Protein AF-A0A2N9VQR9-F1 (afdb_monomer)

Nearest PDB structures (foldseek):
  8da8-assembly1_A  TM=3.404E-01  e=5.379E+00  Staphylococcus aureus

Solvent-accessible surface area (backbone atoms only — not comparable to full-atom values): 4552 Å² total; per-residue (Å²): 133,86,79,73,74,76,69,47,75,40,54,52,41,33,52,48,37,58,74,78,43,74,77,65,86,51,77,73,71,45,50,70,57,38,45,74,77,38,76,81,62,52,71,67,48,56,52,50,23,52,51,51,44,48,54,66,72,47,58,77,76,90,74,70,72,80,81,75,72,88,124

Organism: NCBI:txid1867719

Secondary structure (DSSP, 8-state):
--------HHHHHHHHHHHH-TT--SGGGGHHHHHHH-TT--HHHHHHHHHHHHHHHS-------------

Radius of gyration: 16.76 Å; Cα contacts (8 Å, |Δi|>4): 43; chains: 1; bounding box: 21×36×59 Å

Mean predicted aligned error: 10.03 Å

Sequence (71 aa):
MNTISTYSRVDRLVALIVAEKPRAARLVDLVELAARIDPAMPMVELRKAWTLFNNYHRQPRLGRAPEKSKF

Foldseek 3Di:
DPPPVVQPLLNQLLVCCVVPPLPDPDLVVSLVVSCVSPVPDDVVSSVVSVVVSCCVSPDPPPPDPPPPPDD

pLDDT: mean 77.29, std 17.3, range [35.31, 91.94]

Structure (mmCIF, N/CA/C/O backbone):
data_AF-A0A2N9VQR9-F1
#
_entry.id   AF-A0A2N9VQR9-F1
#
loop_
_atom_site.group_PDB
_atom_site.id
_atom_site.type_symbol
_atom_site.label_atom_id
_atom_site.label_alt_id
_atom_site.label_comp_id
_atom_site.label_asym_id
_atom_site.label_entity_id
_atom_site.label_seq_id
_atom_site.pdbx_PDB_ins_code
_atom_site.Cartn_x
_atom_site.Cartn_y
_atom_site.Cartn_z
_atom_site.occupancy
_atom_site.B_iso_or_equiv
_atom_site.auth_seq_id
_atom_site.auth_comp_id
_atom_site.auth_asym_id
_atom_site.auth_atom_id
_atom_site.pdbx_PDB_model_num
ATOM 1 N N . MET A 1 1 ? 9.603 27.948 -8.904 1.00 36.56 1 MET A N 1
ATOM 2 C CA . MET A 1 1 ? 10.015 26.528 -8.887 1.00 36.56 1 MET A CA 1
ATOM 3 C C . MET A 1 1 ? 8.866 25.722 -8.299 1.00 36.56 1 MET A C 1
ATOM 5 O O . MET A 1 1 ? 8.717 25.705 -7.088 1.00 36.56 1 MET A O 1
ATOM 9 N N . ASN A 1 2 ? 8.001 25.145 -9.139 1.00 35.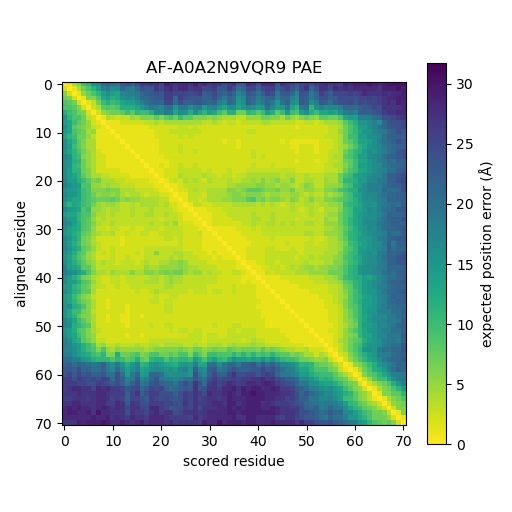31 2 ASN A N 1
ATOM 10 C CA . ASN A 1 2 ? 6.947 24.252 -8.656 1.00 35.31 2 ASN A CA 1
ATOM 11 C C . ASN A 1 2 ? 7.608 22.935 -8.250 1.00 35.31 2 ASN A C 1
ATOM 13 O O . ASN A 1 2 ? 8.010 22.155 -9.110 1.00 35.31 2 ASN A O 1
ATOM 17 N N . THR A 1 3 ? 7.748 22.699 -6.948 1.00 44.94 3 THR A N 1
ATOM 18 C CA . THR A 1 3 ? 8.057 21.378 -6.403 1.00 44.94 3 THR A CA 1
ATOM 19 C C . THR A 1 3 ? 6.845 20.492 -6.649 1.00 44.94 3 THR A C 1
ATOM 21 O O . THR A 1 3 ? 5.997 20.317 -5.776 1.00 44.94 3 THR A O 1
ATOM 24 N N . ILE A 1 4 ? 6.729 19.962 -7.867 1.00 45.81 4 ILE A N 1
ATOM 25 C CA . ILE A 1 4 ? 5.923 18.773 -8.111 1.00 45.81 4 ILE A CA 1
ATOM 26 C C . ILE A 1 4 ? 6.612 17.705 -7.272 1.00 45.81 4 ILE A C 1
ATOM 28 O O . ILE A 1 4 ? 7.616 17.133 -7.685 1.00 45.81 4 ILE A O 1
ATOM 32 N N . SER A 1 5 ? 6.151 17.541 -6.032 1.00 47.16 5 SER A N 1
ATOM 33 C CA . SER A 1 5 ? 6.534 16.421 -5.193 1.00 47.16 5 SER A CA 1
ATOM 34 C C . SER A 1 5 ? 6.092 15.196 -5.972 1.00 47.16 5 SER A C 1
ATOM 36 O O . SER A 1 5 ? 4.899 14.897 -6.055 1.00 47.16 5 SER A O 1
ATOM 38 N N . THR A 1 6 ? 7.025 14.579 -6.693 1.00 56.22 6 THR A N 1
ATOM 39 C CA . THR A 1 6 ? 6.769 13.380 -7.475 1.00 56.22 6 THR A CA 1
ATOM 40 C C . THR A 1 6 ? 6.470 12.297 -6.455 1.00 56.22 6 THR A C 1
ATOM 42 O O . THR A 1 6 ? 7.382 11.636 -5.970 1.00 56.22 6 THR A O 1
ATOM 45 N N . TYR A 1 7 ? 5.201 12.187 -6.049 1.00 65.25 7 TYR A N 1
ATOM 46 C CA . TYR A 1 7 ? 4.780 11.202 -5.063 1.00 65.25 7 TYR A CA 1
ATOM 47 C C . TYR A 1 7 ? 5.320 9.848 -5.494 1.00 65.25 7 TYR A C 1
ATOM 49 O O . TYR A 1 7 ? 5.070 9.421 -6.631 1.00 65.25 7 TYR A O 1
ATOM 57 N N . SER A 1 8 ? 6.082 9.218 -4.599 1.00 85.50 8 SER A N 1
ATOM 58 C CA . SER A 1 8 ? 6.661 7.905 -4.835 1.00 85.50 8 SER A CA 1
ATOM 59 C C . SER A 1 8 ? 5.549 6.937 -5.233 1.00 85.50 8 SER A C 1
ATOM 61 O O . SER A 1 8 ? 4.414 7.060 -4.764 1.00 85.50 8 SER A O 1
ATOM 63 N N . ARG A 1 9 ? 5.852 5.945 -6.079 1.00 87.88 9 ARG A N 1
ATOM 64 C CA . ARG A 1 9 ? 4.884 4.891 -6.441 1.00 87.88 9 ARG A CA 1
ATOM 65 C C . ARG A 1 9 ? 4.276 4.238 -5.189 1.00 87.88 9 ARG A C 1
ATOM 67 O O . ARG A 1 9 ? 3.090 3.927 -5.172 1.00 87.88 9 ARG A O 1
ATOM 74 N N . VAL A 1 10 ? 5.064 4.138 -4.115 1.00 90.44 10 VAL A N 1
ATOM 75 C CA . VAL A 1 10 ? 4.631 3.683 -2.785 1.00 90.44 10 VAL A CA 1
ATOM 76 C C . VAL A 1 10 ? 3.573 4.606 -2.173 1.00 90.44 10 VAL A C 1
ATOM 78 O O . VAL A 1 10 ? 2.548 4.116 -1.713 1.00 90.44 10 VAL A O 1
ATOM 81 N N . ASP A 1 11 ? 3.781 5.924 -2.190 1.00 89.31 11 ASP A N 1
ATOM 82 C CA . ASP A 1 11 ? 2.845 6.890 -1.596 1.00 89.31 11 ASP A CA 1
ATOM 83 C C . ASP A 1 11 ? 1.522 6.924 -2.364 1.00 89.31 11 ASP A C 1
ATOM 85 O O . ASP A 1 11 ? 0.447 6.963 -1.767 1.00 89.31 11 ASP A O 1
ATOM 89 N N . ARG A 1 12 ? 1.597 6.832 -3.699 1.00 89.88 12 ARG A N 1
ATOM 90 C CA . ARG A 1 12 ? 0.411 6.705 -4.558 1.00 89.88 12 ARG A CA 1
ATOM 91 C C . ARG A 1 12 ? -0.372 5.439 -4.231 1.00 89.88 12 ARG A C 1
ATOM 93 O O . ARG A 1 12 ? -1.595 5.491 -4.143 1.00 89.88 12 ARG A O 1
ATOM 100 N N . LEU A 1 13 ? 0.325 4.323 -4.009 1.00 91.88 13 LEU A N 1
ATOM 101 C CA . LEU A 1 13 ? -0.317 3.072 -3.629 1.00 91.88 13 LEU A CA 1
ATOM 102 C C . LEU A 1 13 ? -0.987 3.198 -2.259 1.00 91.88 13 LEU A C 1
ATOM 104 O O . LEU A 1 13 ? -2.149 2.839 -2.134 1.00 91.88 13 LEU A O 1
ATOM 108 N N . VAL A 1 14 ? -0.317 3.774 -1.257 1.00 90.38 14 VAL A N 1
ATOM 109 C CA . VAL A 1 14 ? -0.923 4.026 0.065 1.00 90.38 14 VAL A CA 1
ATOM 110 C C . VAL A 1 14 ? -2.194 4.870 -0.059 1.00 90.38 14 VAL A C 1
ATOM 112 O O . VAL A 1 14 ? -3.216 4.506 0.520 1.00 90.38 14 VAL A O 1
ATOM 115 N N . ALA A 1 15 ? -2.164 5.945 -0.850 1.00 89.56 15 ALA A N 1
ATOM 116 C CA . ALA A 1 15 ? -3.333 6.792 -1.076 1.00 89.56 15 ALA A CA 1
ATOM 117 C C . ALA A 1 15 ? -4.500 6.023 -1.722 1.00 89.56 15 ALA A C 1
ATOM 119 O O . ALA A 1 15 ? -5.635 6.143 -1.262 1.00 89.56 15 ALA A O 1
ATOM 120 N N . LEU A 1 16 ? -4.225 5.184 -2.729 1.00 90.38 16 LEU A N 1
ATOM 121 C CA . LEU A 1 16 ? -5.246 4.329 -3.349 1.00 90.38 16 LEU A CA 1
ATOM 122 C C . LEU A 1 16 ? -5.823 3.309 -2.368 1.00 90.38 16 LEU A C 1
ATOM 124 O O . LEU A 1 16 ? -7.028 3.079 -2.365 1.00 90.38 16 LEU A O 1
ATOM 128 N N . ILE A 1 17 ? -4.990 2.713 -1.514 1.00 90.44 17 ILE A N 1
ATOM 129 C CA . ILE A 1 17 ? -5.463 1.755 -0.510 1.00 90.44 17 ILE A CA 1
ATOM 130 C C . ILE A 1 17 ? -6.417 2.453 0.463 1.00 90.44 17 ILE A C 1
ATOM 132 O O . ILE A 1 17 ? -7.491 1.927 0.733 1.00 90.44 17 ILE A O 1
ATOM 136 N N . VAL A 1 18 ? -6.076 3.654 0.940 1.00 87.75 18 VAL A N 1
ATOM 137 C CA . VAL A 1 18 ? -6.944 4.436 1.837 1.00 87.75 18 VAL A CA 1
ATOM 138 C C . VAL A 1 18 ? -8.257 4.835 1.153 1.00 87.75 18 VAL A C 1
ATOM 140 O O . VAL A 1 18 ? -9.309 4.778 1.785 1.00 87.75 18 VAL A O 1
ATOM 143 N N . ALA A 1 19 ? -8.215 5.213 -0.127 1.00 88.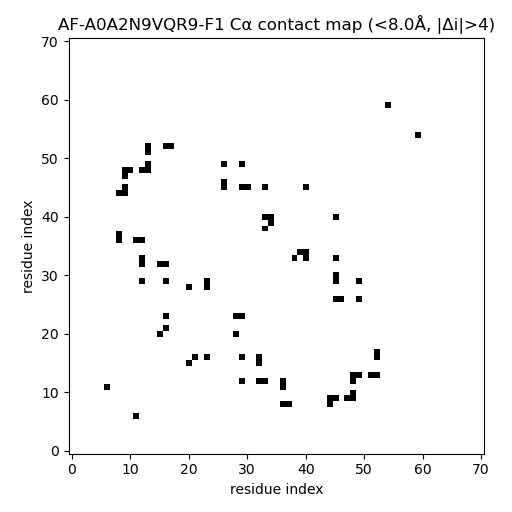25 19 ALA A N 1
ATOM 144 C CA . ALA A 1 19 ? -9.394 5.664 -0.862 1.00 88.25 19 ALA A CA 1
ATOM 145 C C . ALA A 1 19 ? -10.338 4.517 -1.263 1.00 88.25 19 ALA A C 1
ATOM 147 O O . ALA A 1 19 ? -11.550 4.635 -1.105 1.00 88.25 19 ALA A O 1
ATOM 148 N N . GLU A 1 20 ? -9.798 3.410 -1.781 1.00 90.12 20 GLU A N 1
ATOM 149 C CA . GLU A 1 20 ? -10.595 2.342 -2.402 1.00 90.12 20 GLU A CA 1
ATOM 150 C C . GLU A 1 20 ? -10.757 1.101 -1.520 1.00 90.12 20 GLU A C 1
ATOM 152 O O . GLU A 1 20 ? -11.798 0.444 -1.552 1.00 90.12 20 GLU A O 1
ATOM 157 N N . LYS A 1 21 ? -9.739 0.750 -0.727 1.00 86.12 21 LYS A N 1
ATOM 158 C CA . LYS A 1 21 ? -9.742 -0.452 0.123 1.00 86.12 21 LYS A CA 1
ATOM 159 C C . LYS A 1 21 ? -9.296 -0.136 1.565 1.00 86.12 21 LYS A C 1
ATOM 161 O O . LYS A 1 21 ? -8.393 -0.799 2.078 1.00 86.12 21 LYS A O 1
ATOM 166 N N . PRO A 1 22 ? -9.959 0.790 2.291 1.00 83.81 22 PRO A N 1
ATOM 167 C CA . PRO A 1 22 ? -9.559 1.195 3.650 1.00 83.81 22 PRO A CA 1
ATOM 168 C C . PRO A 1 22 ? -9.658 0.073 4.697 1.00 83.81 22 PRO A C 1
ATOM 170 O O . PRO A 1 22 ? -9.193 0.217 5.824 1.00 83.81 22 PRO A O 1
ATOM 173 N N . ARG A 1 23 ? -10.295 -1.051 4.351 1.00 84.62 23 ARG A N 1
ATOM 174 C CA . ARG A 1 23 ? -10.417 -2.252 5.191 1.00 84.62 23 ARG A CA 1
ATOM 175 C C . ARG A 1 23 ? -9.617 -3.437 4.646 1.00 84.62 23 ARG A C 1
ATOM 177 O O . ARG A 1 23 ? -9.914 -4.573 5.008 1.00 84.62 23 ARG A O 1
ATOM 184 N N . ALA A 1 24 ? -8.646 -3.190 3.761 1.00 84.31 24 ALA A N 1
ATOM 185 C CA . ALA A 1 24 ? -7.757 -4.229 3.253 1.00 84.31 24 ALA A CA 1
ATOM 186 C C . ALA A 1 24 ? -7.142 -5.008 4.424 1.00 84.31 24 ALA A C 1
ATOM 188 O O . ALA A 1 24 ? -6.567 -4.418 5.341 1.00 84.31 24 ALA A O 1
ATOM 189 N N . ALA A 1 25 ? -7.291 -6.332 4.402 1.00 82.12 25 ALA A N 1
ATOM 190 C CA . ALA A 1 25 ? -6.841 -7.214 5.479 1.00 82.12 25 ALA A CA 1
ATOM 191 C C . ALA A 1 25 ? -5.615 -8.035 5.067 1.00 82.12 25 ALA A C 1
ATOM 193 O O . ALA A 1 25 ? -4.910 -8.574 5.923 1.00 82.12 25 ALA A O 1
ATOM 194 N N . ARG A 1 26 ? -5.357 -8.149 3.758 1.00 86.31 26 ARG A N 1
ATOM 195 C CA . ARG A 1 26 ? -4.282 -8.967 3.200 1.00 86.31 26 ARG A CA 1
ATOM 196 C C . ARG A 1 26 ? -3.505 -8.189 2.143 1.00 86.31 26 ARG A C 1
ATOM 198 O O . ARG A 1 26 ? -4.054 -7.377 1.411 1.00 86.31 26 ARG A O 1
ATOM 205 N N . LEU A 1 27 ? -2.219 -8.517 2.003 1.00 83.50 27 LEU A N 1
ATOM 206 C CA . LEU A 1 27 ? -1.334 -7.909 1.000 1.00 83.50 27 LEU A CA 1
ATOM 207 C C . LEU A 1 27 ? -1.834 -8.127 -0.440 1.00 83.50 27 LEU A C 1
ATOM 209 O O . LEU A 1 27 ? -1.652 -7.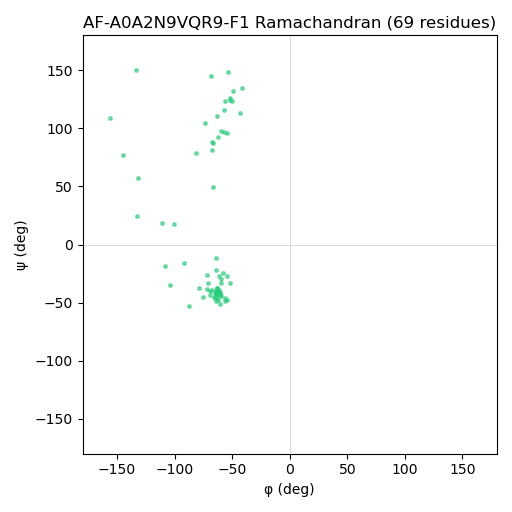262 -1.291 1.00 83.50 27 LEU A O 1
ATOM 213 N N . VAL A 1 28 ? -2.480 -9.269 -0.703 1.00 85.94 28 VAL A N 1
ATOM 214 C CA . VAL A 1 28 ? -3.040 -9.601 -2.024 1.00 85.94 28 VAL A CA 1
ATOM 215 C C . VAL A 1 28 ? -4.089 -8.585 -2.482 1.00 85.94 28 VAL A C 1
ATOM 217 O O . VAL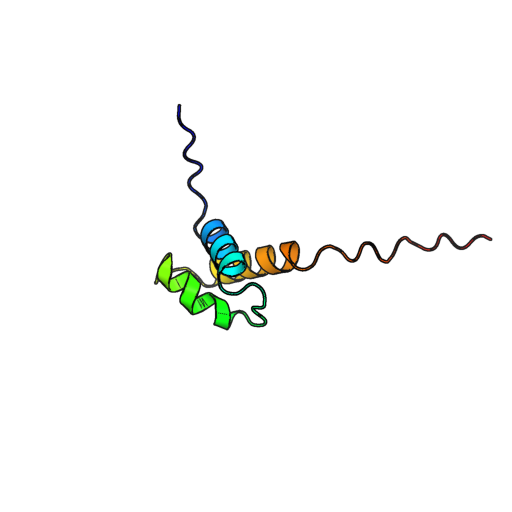 A 1 28 ? -4.168 -8.292 -3.671 1.00 85.94 28 VAL A O 1
ATOM 220 N N . ASP A 1 29 ? -4.810 -7.959 -1.546 1.00 85.25 29 ASP A N 1
ATOM 221 C CA . ASP A 1 29 ? -5.847 -6.970 -1.853 1.00 85.25 29 ASP A CA 1
ATOM 222 C C . ASP A 1 29 ? -5.264 -5.714 -2.527 1.00 85.25 29 ASP A C 1
ATOM 224 O O . ASP A 1 29 ? -5.985 -4.990 -3.219 1.00 85.25 29 ASP A O 1
ATOM 228 N N . LEU A 1 30 ? -3.960 -5.469 -2.342 1.00 86.38 30 LEU A N 1
ATOM 229 C CA . LEU A 1 30 ? -3.231 -4.309 -2.857 1.00 86.38 30 LEU A CA 1
ATOM 230 C C . LEU A 1 30 ? -2.594 -4.568 -4.228 1.00 86.38 30 LEU A C 1
ATOM 232 O O . LEU A 1 30 ? -2.188 -3.614 -4.883 1.00 86.38 30 LEU A O 1
ATOM 236 N N . VAL A 1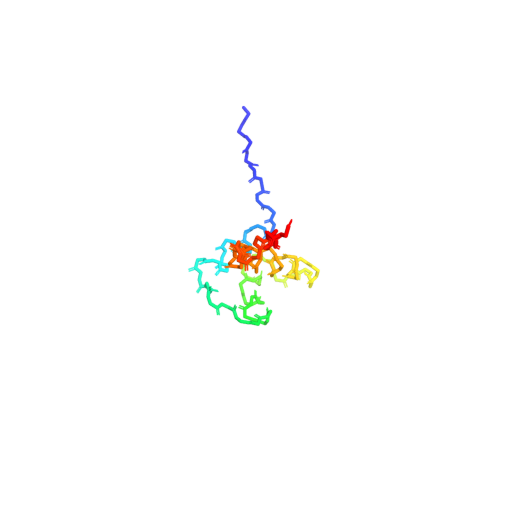 31 ? -2.475 -5.829 -4.661 1.00 87.88 31 VAL A N 1
ATOM 237 C CA . VAL A 1 31 ? -1.788 -6.191 -5.916 1.00 87.88 31 VAL A CA 1
ATOM 238 C C . VAL A 1 31 ? -2.516 -5.600 -7.121 1.00 87.88 31 VAL A C 1
ATOM 240 O O . VAL A 1 31 ? -1.885 -5.019 -8.000 1.00 87.88 31 VAL A O 1
ATOM 243 N N . GLU A 1 32 ? -3.848 -5.660 -7.123 1.00 89.06 32 GLU A N 1
ATOM 244 C CA . GLU A 1 32 ? -4.680 -5.039 -8.160 1.00 89.06 32 GLU A CA 1
ATOM 245 C C . GLU A 1 32 ? -4.494 -3.517 -8.217 1.00 89.06 32 GLU A C 1
ATOM 247 O O . GLU A 1 32 ? -4.452 -2.936 -9.298 1.00 89.06 32 GLU A O 1
ATOM 252 N N . LEU A 1 33 ? -4.358 -2.864 -7.056 1.00 90.81 33 LEU A N 1
ATOM 253 C CA . LEU A 1 33 ? -4.144 -1.416 -6.968 1.00 90.81 33 LEU A CA 1
ATOM 254 C C . LEU A 1 33 ? -2.730 -1.035 -7.420 1.00 90.81 33 LEU A C 1
ATOM 256 O O . LEU A 1 33 ? -2.550 -0.032 -8.106 1.00 90.81 33 LEU A O 1
ATOM 260 N N . ALA A 1 34 ? -1.733 -1.855 -7.087 1.00 91.31 34 ALA A N 1
ATOM 261 C CA . ALA A 1 34 ? -0.359 -1.668 -7.534 1.00 91.31 34 ALA A CA 1
ATOM 262 C C . ALA A 1 34 ? -0.240 -1.790 -9.055 1.00 91.31 34 ALA A C 1
ATOM 264 O O . ALA A 1 34 ? 0.400 -0.944 -9.670 1.00 91.31 34 ALA A O 1
ATOM 265 N N . ALA A 1 35 ? -0.932 -2.755 -9.671 1.00 90.50 35 ALA A N 1
ATOM 266 C CA . ALA A 1 35 ? -0.934 -2.934 -11.121 1.00 90.50 35 ALA A CA 1
ATOM 267 C C . ALA A 1 35 ? -1.493 -1.719 -11.888 1.00 90.50 35 ALA A C 1
ATOM 269 O O . ALA A 1 35 ? -1.086 -1.476 -13.021 1.00 90.50 35 ALA A O 1
ATOM 270 N N . ARG A 1 36 ? -2.385 -0.925 -11.272 1.00 89.75 36 ARG A N 1
ATOM 271 C CA . ARG A 1 36 ? -2.884 0.339 -11.852 1.00 89.75 36 ARG A CA 1
ATOM 272 C C . ARG A 1 36 ? -1.841 1.458 -11.843 1.00 89.75 36 ARG A C 1
ATOM 274 O O . ARG A 1 36 ? -1.939 2.377 -12.649 1.00 89.75 36 ARG A O 1
ATOM 281 N N . ILE A 1 37 ? -0.882 1.410 -10.919 1.00 89.25 37 ILE A N 1
ATOM 282 C CA . ILE A 1 37 ? 0.213 2.385 -10.825 1.00 89.25 37 ILE A CA 1
ATOM 283 C C . ILE A 1 37 ? 1.374 1.946 -11.710 1.00 89.25 37 ILE A C 1
ATOM 285 O O . ILE A 1 37 ? 1.886 2.733 -12.500 1.00 89.25 37 ILE A O 1
ATOM 289 N N . ASP A 1 38 ? 1.810 0.704 -11.523 1.00 88.75 38 ASP A N 1
ATOM 290 C CA . ASP A 1 38 ? 2.935 0.098 -12.214 1.00 88.75 38 ASP A CA 1
ATOM 291 C C . ASP A 1 38 ? 2.760 -1.434 -12.207 1.00 88.75 38 ASP A C 1
ATOM 293 O O . ASP A 1 38 ? 2.915 -2.070 -11.158 1.00 88.75 38 ASP A O 1
ATOM 297 N N . PRO A 1 39 ? 2.451 -2.052 -13.361 1.00 87.88 39 PRO A N 1
ATOM 298 C CA . PRO A 1 39 ? 2.328 -3.504 -13.488 1.00 87.88 39 PRO A CA 1
ATOM 299 C C . PRO A 1 39 ? 3.591 -4.277 -13.087 1.00 87.88 39 PRO A C 1
ATOM 301 O O . PRO A 1 39 ? 3.497 -5.444 -12.713 1.00 87.88 39 PRO A O 1
ATOM 304 N N . ALA A 1 40 ? 4.765 -3.641 -13.151 1.00 90.19 40 ALA A N 1
ATOM 305 C CA . ALA A 1 40 ? 6.051 -4.217 -12.775 1.00 90.19 40 ALA A CA 1
ATOM 306 C C . ALA A 1 40 ? 6.508 -3.771 -11.374 1.00 90.19 40 ALA A C 1
ATOM 308 O O . ALA A 1 40 ? 7.690 -3.902 -11.039 1.00 90.19 40 ALA A O 1
ATOM 309 N N . MET A 1 41 ? 5.597 -3.248 -10.540 1.00 89.44 41 MET A N 1
ATOM 310 C CA . MET A 1 41 ? 5.938 -2.815 -9.188 1.00 89.44 41 MET A CA 1
ATOM 311 C C . MET A 1 41 ? 6.574 -3.974 -8.400 1.00 89.44 41 MET A C 1
ATOM 313 O O . MET A 1 41 ? 5.956 -5.030 -8.224 1.00 89.44 41 MET A O 1
ATOM 317 N N . PRO A 1 42 ? 7.797 -3.797 -7.869 1.00 91.19 42 PRO A N 1
ATOM 318 C CA . PRO A 1 42 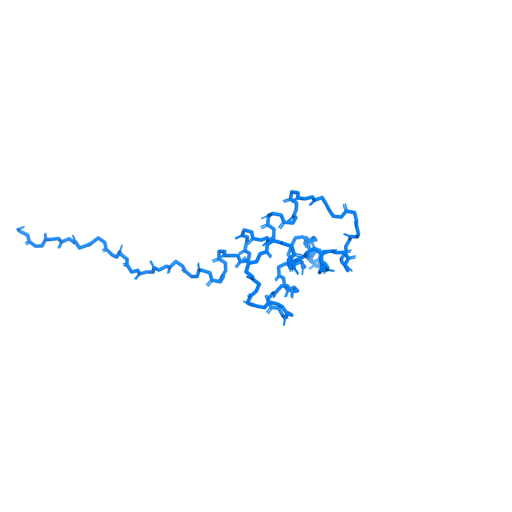? 8.469 -4.861 -7.148 1.00 91.19 42 PRO A CA 1
ATOM 319 C C . PRO A 1 42 ? 7.750 -5.159 -5.831 1.00 91.19 42 PRO A C 1
ATOM 321 O O . PRO A 1 42 ? 7.291 -4.264 -5.118 1.00 91.19 42 PRO A O 1
ATOM 324 N N . MET A 1 43 ? 7.749 -6.434 -5.440 1.00 89.44 43 MET A N 1
ATOM 325 C CA . MET A 1 43 ? 7.129 -6.905 -4.194 1.00 89.44 43 MET A CA 1
ATOM 326 C C . MET A 1 43 ? 7.642 -6.163 -2.941 1.00 89.44 43 MET A C 1
ATOM 328 O O . MET A 1 43 ? 6.935 -6.055 -1.940 1.00 89.44 43 MET A O 1
ATOM 332 N N . VAL A 1 44 ? 8.869 -5.636 -2.981 1.00 90.75 44 VAL A N 1
ATOM 333 C CA . VAL A 1 44 ? 9.450 -4.820 -1.901 1.00 90.75 44 VAL A CA 1
ATOM 334 C C . VAL A 1 44 ? 8.687 -3.502 -1.715 1.00 90.75 44 VAL A C 1
ATOM 336 O O . VAL A 1 44 ? 8.399 -3.122 -0.580 1.00 90.75 44 VAL A O 1
ATOM 339 N N . GLU A 1 45 ? 8.303 -2.829 -2.802 1.00 91.44 45 GLU A N 1
ATOM 340 C CA . GLU A 1 45 ? 7.524 -1.584 -2.748 1.00 91.44 45 GLU A CA 1
ATOM 341 C C . GLU A 1 45 ? 6.091 -1.840 -2.261 1.00 91.44 45 GLU A C 1
ATOM 343 O O . GLU A 1 45 ? 5.602 -1.110 -1.399 1.00 91.44 45 GLU A O 1
ATOM 348 N N . LEU A 1 46 ? 5.467 -2.937 -2.707 1.00 91.44 46 LEU A N 1
ATOM 349 C CA . LEU A 1 46 ? 4.168 -3.409 -2.206 1.00 91.44 46 LEU A CA 1
ATOM 350 C C . LE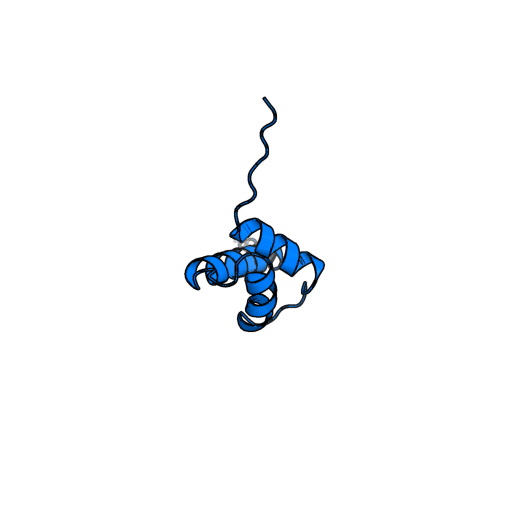U A 1 46 ? 4.178 -3.624 -0.684 1.00 91.44 46 LEU A C 1
ATOM 352 O O . LEU A 1 46 ? 3.307 -3.123 0.029 1.00 91.44 46 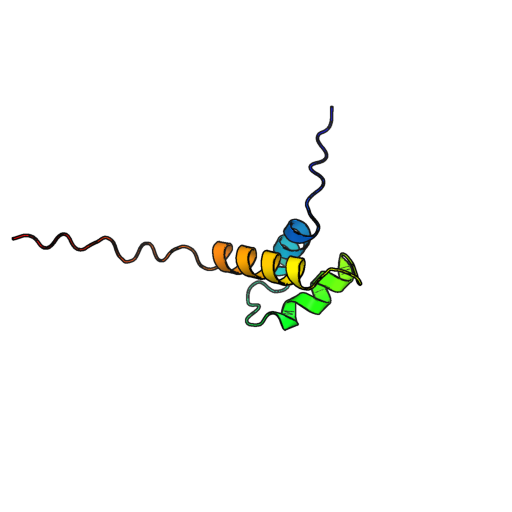LEU A O 1
ATOM 356 N N . ARG A 1 47 ? 5.189 -4.331 -0.157 1.00 91.31 47 ARG A N 1
ATOM 357 C CA . ARG A 1 47 ? 5.345 -4.543 1.296 1.00 91.31 47 ARG A CA 1
ATOM 358 C C . ARG A 1 47 ? 5.572 -3.234 2.045 1.00 91.31 47 ARG A C 1
ATOM 360 O O . ARG A 1 47 ? 5.062 -3.072 3.156 1.00 91.31 47 ARG A O 1
ATOM 367 N N . LYS A 1 48 ? 6.322 -2.300 1.455 1.00 91.94 48 LYS A N 1
ATOM 368 C CA . LYS A 1 48 ? 6.545 -0.972 2.035 1.00 91.94 48 LYS A CA 1
ATOM 369 C C . LYS A 1 48 ? 5.236 -0.185 2.123 1.00 91.94 48 LYS A C 1
ATOM 371 O O . LYS A 1 48 ? 4.915 0.303 3.204 1.00 91.94 48 LYS A O 1
ATOM 376 N N . ALA A 1 49 ? 4.450 -0.137 1.047 1.00 91.19 49 ALA A N 1
ATOM 377 C CA . ALA A 1 49 ? 3.134 0.503 1.036 1.00 91.19 49 ALA A CA 1
ATOM 378 C C . ALA A 1 49 ? 2.187 -0.131 2.065 1.00 91.19 49 ALA A C 1
ATOM 380 O O . ALA A 1 49 ? 1.554 0.578 2.840 1.00 91.19 49 ALA A O 1
ATOM 381 N N . TRP A 1 50 ? 2.154 -1.463 2.153 1.00 90.94 50 TRP A N 1
ATOM 382 C CA . TRP A 1 50 ? 1.357 -2.180 3.152 1.00 90.94 50 TRP A CA 1
ATOM 383 C C . TRP A 1 50 ? 1.752 -1.850 4.593 1.00 90.94 50 TRP A C 1
ATOM 385 O O . TRP A 1 50 ? 0.897 -1.690 5.462 1.00 90.94 50 TRP A O 1
ATOM 395 N N . THR A 1 51 ? 3.052 -1.738 4.858 1.00 90.19 51 THR A N 1
ATOM 396 C CA . THR A 1 51 ? 3.571 -1.383 6.184 1.00 90.19 51 THR A CA 1
ATOM 397 C C . THR A 1 51 ? 3.177 0.045 6.548 1.00 90.19 51 THR A C 1
ATOM 399 O O . THR A 1 51 ? 2.689 0.282 7.649 1.00 90.19 51 THR A O 1
ATOM 402 N N . LEU A 1 52 ? 3.323 0.983 5.608 1.00 89.38 52 LEU A N 1
ATOM 403 C CA . LEU A 1 52 ? 2.897 2.370 5.786 1.00 89.38 52 LEU A CA 1
ATOM 404 C C . LEU A 1 52 ? 1.390 2.458 6.034 1.00 89.38 52 LEU A C 1
ATOM 406 O O . LEU A 1 52 ? 0.982 3.033 7.037 1.00 89.38 52 LEU A O 1
ATOM 410 N N . PHE A 1 53 ? 0.573 1.826 5.191 1.00 88.44 53 PHE A N 1
ATOM 411 C CA . PHE A 1 53 ? -0.880 1.762 5.358 1.00 88.44 53 PHE A CA 1
ATOM 412 C C . PHE A 1 53 ? -1.279 1.210 6.733 1.00 88.44 53 PHE A C 1
ATOM 414 O O . PHE A 1 53 ? -2.074 1.829 7.436 1.00 88.44 53 PHE A O 1
ATOM 421 N N . ASN A 1 54 ? -0.680 0.094 7.161 1.00 86.56 54 ASN A N 1
ATOM 422 C CA . ASN A 1 54 ? -0.949 -0.476 8.478 1.00 86.56 54 ASN A CA 1
ATOM 423 C C . ASN A 1 54 ? -0.536 0.445 9.620 1.00 86.56 54 ASN A C 1
ATOM 425 O O . ASN A 1 54 ? -1.243 0.477 10.615 1.00 86.56 54 ASN A O 1
ATOM 429 N N . ASN A 1 55 ? 0.569 1.179 9.503 1.00 84.75 55 ASN A N 1
ATOM 430 C CA . ASN A 1 55 ? 0.992 2.140 10.523 1.00 84.75 55 ASN A CA 1
ATOM 431 C C . ASN A 1 55 ? 0.082 3.380 10.558 1.00 84.75 55 ASN A C 1
ATOM 433 O O . ASN A 1 55 ? -0.149 3.929 11.629 1.00 84.75 55 ASN A O 1
ATOM 437 N N . TYR A 1 56 ? -0.464 3.804 9.413 1.00 75.12 56 TYR A N 1
ATOM 438 C CA . TYR A 1 56 ? -1.465 4.873 9.345 1.00 75.12 56 TYR A CA 1
ATOM 439 C C . TYR A 1 56 ? -2.812 4.440 9.945 1.00 75.12 56 TYR A C 1
ATOM 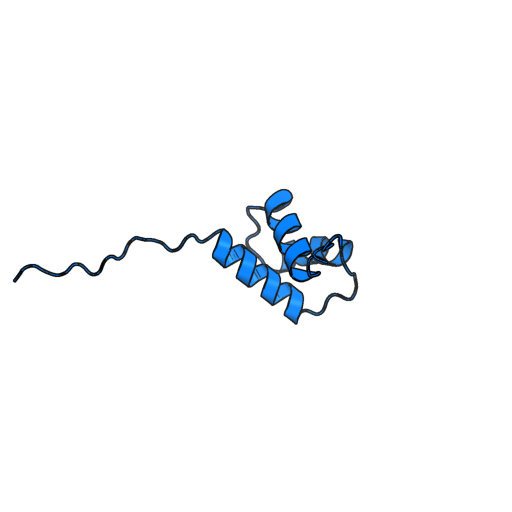441 O O . TYR A 1 56 ? -3.420 5.196 10.698 1.00 75.12 56 TYR A O 1
ATOM 449 N N . HIS A 1 57 ? -3.279 3.225 9.637 1.00 70.19 57 HIS A N 1
ATOM 450 C CA . HIS A 1 57 ? -4.562 2.706 10.127 1.00 70.19 57 HIS A CA 1
ATOM 451 C C . HIS A 1 57 ? -4.503 2.190 11.564 1.00 70.19 57 HIS A C 1
ATOM 453 O O . HIS A 1 57 ? -5.441 2.378 12.340 1.00 70.19 57 HIS A O 1
ATOM 459 N N . ARG A 1 58 ? -3.401 1.544 11.948 1.00 63.53 58 ARG A N 1
ATOM 460 C CA . ARG A 1 58 ? -3.082 1.278 13.347 1.00 63.53 58 ARG A CA 1
ATOM 461 C C . ARG A 1 58 ? -2.469 2.548 13.905 1.00 63.53 58 ARG A C 1
ATOM 463 O O . ARG A 1 58 ? -1.259 2.617 14.097 1.00 63.53 58 ARG A O 1
ATOM 470 N N . GLN A 1 59 ? -3.316 3.526 14.227 1.00 54.81 59 GLN A N 1
ATOM 471 C CA . GLN A 1 59 ? -2.941 4.487 15.259 1.00 54.81 59 GLN A CA 1
ATOM 472 C C . GLN A 1 59 ? -2.258 3.701 16.391 1.00 54.81 59 GLN A C 1
ATOM 474 O O . GLN A 1 59 ? -2.757 2.620 16.752 1.00 54.81 59 GLN A O 1
ATOM 479 N N . PRO A 1 60 ? -1.115 4.168 16.926 1.00 47.38 60 PRO A N 1
ATOM 480 C CA . PRO A 1 60 ? -0.560 3.546 18.110 1.00 47.38 60 PRO A CA 1
ATOM 481 C C . PRO A 1 60 ? -1.704 3.504 19.110 1.00 47.38 60 PRO A C 1
ATOM 483 O O . PRO A 1 60 ? -2.336 4.528 19.374 1.00 47.38 60 PRO A O 1
ATOM 486 N N . ARG A 1 61 ? -2.026 2.317 19.629 1.00 49.97 61 ARG A N 1
ATOM 487 C CA . ARG A 1 61 ? -2.822 2.257 20.846 1.00 49.97 61 ARG A CA 1
ATOM 488 C C . ARG A 1 61 ? -2.008 3.059 21.859 1.00 49.97 61 ARG A C 1
ATOM 490 O O . ARG A 1 61 ? -1.070 2.524 22.442 1.00 49.97 61 ARG A O 1
ATOM 497 N N . LEU A 1 62 ? -2.342 4.335 22.050 1.00 52.81 62 LEU A N 1
ATOM 498 C CA . LEU A 1 62 ? -1.947 5.179 23.179 1.00 52.81 62 LEU A CA 1
ATOM 499 C C . LEU A 1 62 ? -2.622 4.623 24.449 1.00 52.81 62 LEU A C 1
ATOM 501 O O . LEU A 1 62 ? -3.306 5.317 25.183 1.00 52.81 62 LEU A O 1
ATOM 505 N N . GLY A 1 63 ? -2.491 3.313 24.652 1.00 50.12 63 GLY A N 1
ATOM 506 C CA . GLY A 1 63 ? -3.225 2.486 25.600 1.00 50.12 63 GLY A CA 1
ATOM 507 C C . GLY A 1 63 ? -2.292 1.575 26.385 1.00 50.12 63 GLY A C 1
ATOM 508 O O . GLY A 1 63 ? -2.705 0.529 26.871 1.00 50.12 63 GLY A O 1
ATOM 509 N N . ARG A 1 64 ? -1.022 1.962 26.506 1.00 49.81 64 ARG A N 1
ATOM 510 C CA . ARG A 1 64 ? -0.227 1.613 27.677 1.00 49.81 64 ARG A CA 1
ATOM 511 C C . ARG A 1 64 ? 0.705 2.775 27.974 1.00 49.81 64 ARG A C 1
ATOM 513 O O . ARG A 1 64 ? 1.894 2.745 27.677 1.00 49.81 64 ARG A O 1
ATOM 520 N N . ALA A 1 65 ? 0.135 3.825 28.565 1.00 55.00 65 ALA A N 1
ATOM 521 C CA . ALA A 1 65 ? 0.915 4.563 29.544 1.00 55.00 65 ALA A CA 1
ATOM 522 C C . ALA A 1 65 ? 1.502 3.509 30.503 1.00 55.00 65 ALA A C 1
ATOM 524 O O . ALA A 1 65 ? 0.762 2.599 30.894 1.00 55.00 65 ALA A O 1
ATOM 525 N N . PRO A 1 66 ? 2.803 3.538 30.833 1.00 54.72 66 PRO A N 1
ATOM 526 C CA . PRO A 1 66 ? 3.272 2.738 31.946 1.00 54.72 66 PRO A CA 1
ATOM 527 C C . PRO A 1 66 ? 2.436 3.190 33.141 1.00 54.72 66 PRO A C 1
ATOM 529 O O . PRO A 1 66 ? 2.489 4.363 33.515 1.00 54.72 66 PRO A O 1
ATOM 532 N N . GLU A 1 67 ? 1.615 2.295 33.692 1.00 54.16 67 GLU A N 1
ATOM 533 C CA . GLU A 1 67 ? 1.129 2.455 35.054 1.00 54.16 67 GLU A CA 1
ATOM 534 C C . GLU A 1 67 ? 2.388 2.613 35.901 1.00 54.16 67 GLU A C 1
ATOM 536 O O . GLU A 1 67 ? 3.071 1.645 36.235 1.00 54.16 67 GLU A O 1
ATOM 541 N N . LYS A 1 68 ? 2.760 3.862 36.185 1.00 54.72 68 LYS A N 1
ATOM 542 C CA . LYS A 1 68 ? 3.636 4.162 37.301 1.00 54.72 68 LYS A CA 1
ATOM 543 C C . LYS A 1 68 ? 2.801 3.817 38.520 1.00 54.72 68 LYS A C 1
ATOM 545 O O . LYS A 1 68 ? 2.032 4.641 39.010 1.00 54.72 68 LYS A O 1
ATOM 550 N N . SER A 1 69 ? 2.893 2.546 38.900 1.00 56.66 69 SER A N 1
ATOM 551 C CA . SER A 1 69 ? 2.432 2.011 40.165 1.00 56.66 69 SER A CA 1
ATOM 552 C C . SER A 1 69 ? 2.863 2.997 41.240 1.00 56.66 69 SER A C 1
ATOM 554 O O . SER A 1 69 ? 4.058 3.215 41.438 1.00 56.66 69 SER A O 1
ATOM 556 N N . LYS A 1 70 ? 1.887 3.651 41.869 1.00 56.03 70 LYS A N 1
ATOM 557 C CA . LYS A 1 70 ? 2.116 4.350 43.127 1.00 56.03 70 LYS A CA 1
ATOM 558 C C . LYS A 1 70 ? 2.516 3.282 44.140 1.00 56.03 70 LYS A C 1
ATOM 560 O O . LYS A 1 70 ? 1.681 2.455 44.495 1.00 56.03 70 LYS A O 1
ATOM 565 N N . PHE A 1 71 ? 3.773 3.310 44.549 1.00 57.09 71 PHE A N 1
ATOM 566 C CA . PHE A 1 71 ? 4.233 2.837 45.845 1.00 57.09 71 PHE A CA 1
ATOM 567 C C . PHE A 1 71 ? 5.116 3.934 46.425 1.00 57.09 71 PHE A C 1
ATOM 569 O O . PHE A 1 71 ? 5.904 4.510 45.638 1.00 57.09 71 PHE A O 1
#